Protein AF-A0A7J4ZXD9-F1 (afdb_monomer_lite)

Radius of gyration: 35.87 Å; chains: 1; bounding box: 79×20×106 Å

Sequence (127 aa):
MRKQEFASAKRDFEHAGDRLKREKERVANLAEEFSHRQGELESIQEMRMYADFFARKREDIKQQKERLDQLGTIMNDRRDFLLDAAKDKKVLESLKEQKAKEFKRMMDHKEQAFLDEISIQKKGNKP

InterPro domains:
  IPR012823 Flagellar export FliJ [PF02050] (3-122)
  IPR012823 Flagellar export FliJ [TIGR02473] (3-122)
  IPR053716 Flagellar assembly and chemotaxis effector [G3DSA:1.10.287.1700] (1-126)

pLDDT: mean 91.9, std 9.08, range [47.81, 98.06]

Secondary structure (DSSP, 8-state):
-HHHHHHHHHHHHHHHHHHHHHHHHHHHHHHHHHHHHGGG---HHHHHHHHHHHHHHHHHHHHHHHHHHHHHHHHHHHHHHHHHHHHHHHHHHHHHHHHHHHHHHHHHHHHHHHHHHHHHHHHH---

Structure (mmCIF, N/CA/C/O backbone):
data_AF-A0A7J4ZXD9-F1
#
_entry.id   AF-A0A7J4ZXD9-F1
#
loop_
_atom_site.group_PDB
_atom_site.id
_atom_site.type_symbol
_atom_site.label_atom_id
_atom_site.label_alt_id
_atom_site.label_comp_id
_atom_site.label_asym_id
_atom_site.label_entity_id
_atom_site.label_seq_id
_atom_site.pdbx_PDB_ins_code
_atom_site.Cartn_x
_atom_site.Cartn_y
_atom_site.Cartn_z
_atom_site.occupancy
_atom_site.B_iso_or_equiv
_atom_site.auth_seq_id
_atom_site.auth_comp_id
_atom_site.auth_asym_id
_atom_site.auth_atom_id
_atom_site.pdbx_PDB_model_num
ATOM 1 N N . MET A 1 1 ? 13.792 9.511 -6.183 1.00 78.06 1 MET A N 1
ATOM 2 C CA . MET A 1 1 ? 12.406 10.016 -6.270 1.00 78.06 1 MET A CA 1
ATOM 3 C C . MET A 1 1 ? 11.423 8.846 -6.337 1.00 78.06 1 MET A C 1
ATOM 5 O O . MET A 1 1 ? 11.149 8.298 -5.286 1.00 78.06 1 MET A O 1
ATOM 9 N N . ARG A 1 2 ? 11.044 8.301 -7.503 1.00 86.19 2 ARG A N 1
ATOM 10 C CA . ARG A 1 2 ? 9.994 7.250 -7.620 1.00 86.19 2 ARG A CA 1
ATOM 11 C C . ARG A 1 2 ? 10.166 5.999 -6.732 1.00 86.19 2 ARG A C 1
ATOM 13 O O . ARG A 1 2 ? 9.230 5.566 -6.072 1.00 86.19 2 ARG A O 1
ATOM 20 N N . LYS A 1 3 ? 11.377 5.425 -6.656 1.00 90.62 3 LYS A N 1
ATOM 21 C CA . LYS A 1 3 ? 11.665 4.288 -5.750 1.00 90.62 3 LYS A CA 1
ATOM 22 C C . LYS A 1 3 ? 11.550 4.666 -4.266 1.00 90.62 3 LYS A C 1
ATOM 24 O O . LYS A 1 3 ? 11.134 3.842 -3.461 1.00 90.62 3 LYS A O 1
ATOM 29 N N . GLN A 1 4 ? 11.919 5.899 -3.915 1.00 92.94 4 GLN A N 1
ATOM 30 C CA . GLN A 1 4 ? 11.796 6.420 -2.549 1.00 92.94 4 GLN A CA 1
ATOM 31 C C . GLN A 1 4 ? 10.332 6.708 -2.201 1.00 92.94 4 GLN A C 1
ATOM 33 O O . GLN A 1 4 ? 9.925 6.418 -1.086 1.00 92.94 4 GLN A O 1
ATOM 38 N N . GLU A 1 5 ? 9.534 7.204 -3.151 1.00 91.81 5 GLU A N 1
ATOM 39 C CA . GLU A 1 5 ? 8.088 7.409 -2.979 1.00 91.81 5 GLU A CA 1
ATOM 40 C C . GLU A 1 5 ? 7.370 6.088 -2.689 1.00 91.81 5 GLU A C 1
ATOM 42 O O . GLU A 1 5 ? 6.618 6.006 -1.722 1.00 91.81 5 GLU A O 1
ATOM 47 N N . PHE A 1 6 ? 7.658 5.029 -3.456 1.00 94.69 6 PHE A N 1
ATOM 48 C CA . PHE A 1 6 ? 7.127 3.692 -3.170 1.00 94.69 6 PHE A CA 1
ATOM 49 C C . PHE A 1 6 ? 7.595 3.164 -1.809 1.00 94.69 6 PHE A C 1
ATOM 51 O O . PHE A 1 6 ? 6.786 2.668 -1.030 1.00 94.69 6 PHE A O 1
ATOM 58 N N . ALA A 1 7 ? 8.886 3.299 -1.490 1.00 95.88 7 ALA A N 1
ATOM 59 C CA . ALA A 1 7 ? 9.409 2.873 -0.194 1.00 95.88 7 ALA A CA 1
ATOM 60 C C . ALA A 1 7 ? 8.763 3.636 0.976 1.00 95.88 7 ALA A C 1
ATOM 62 O O . ALA A 1 7 ? 8.534 3.056 2.034 1.00 95.88 7 ALA A O 1
ATOM 63 N N . SER A 1 8 ? 8.451 4.923 0.799 1.00 96.56 8 SER A N 1
ATOM 64 C CA . SER A 1 8 ? 7.711 5.701 1.793 1.00 96.56 8 SER A CA 1
ATOM 65 C C . SER A 1 8 ? 6.281 5.196 1.933 1.00 96.56 8 SER A C 1
ATOM 67 O O . SER A 1 8 ? 5.897 4.821 3.032 1.00 96.56 8 SER A O 1
ATOM 69 N N . ALA A 1 9 ? 5.542 5.082 0.824 1.00 96.44 9 ALA A N 1
ATOM 70 C CA . ALA A 1 9 ? 4.156 4.612 0.831 1.00 96.44 9 ALA A CA 1
ATOM 71 C C . ALA A 1 9 ? 4.017 3.216 1.458 1.00 96.44 9 ALA A C 1
ATOM 73 O O . ALA A 1 9 ? 3.099 2.970 2.235 1.00 96.44 9 ALA A O 1
ATOM 74 N N . LYS A 1 10 ? 4.970 2.318 1.175 1.00 97.62 10 LYS A N 1
ATOM 75 C CA . LYS A 1 10 ? 5.032 0.990 1.788 1.00 97.62 10 LYS A CA 1
ATOM 76 C C . LYS A 1 10 ? 5.223 1.070 3.306 1.00 97.62 10 LYS A C 1
ATOM 78 O O . LYS A 1 10 ? 4.476 0.427 4.034 1.00 97.62 10 LYS A O 1
ATOM 83 N N . ARG A 1 11 ? 6.183 1.872 3.785 1.00 97.88 11 ARG A N 1
ATOM 84 C CA . ARG A 1 11 ? 6.406 2.055 5.232 1.00 97.88 11 ARG A CA 1
ATOM 85 C C . ARG A 1 11 ? 5.183 2.647 5.924 1.00 97.88 11 ARG A C 1
ATOM 87 O O . ARG A 1 11 ? 4.835 2.200 7.011 1.00 97.88 11 ARG A O 1
ATOM 94 N N . ASP A 1 12 ? 4.528 3.621 5.299 1.00 97.56 12 ASP A N 1
ATOM 95 C CA . ASP A 1 12 ? 3.326 4.251 5.850 1.00 97.56 12 ASP A CA 1
ATOM 96 C C . ASP A 1 12 ? 2.170 3.246 5.960 1.00 97.56 12 ASP A C 1
ATOM 98 O O . ASP A 1 12 ? 1.491 3.199 6.988 1.00 97.56 12 ASP A O 1
ATOM 102 N N . PHE A 1 13 ? 1.982 2.404 4.936 1.00 98.06 13 PHE A N 1
ATOM 103 C CA . PHE A 1 13 ? 1.005 1.314 4.940 1.00 98.06 13 PHE A CA 1
ATOM 104 C C . PHE A 1 13 ? 1.300 0.276 6.033 1.00 98.06 13 PHE A C 1
ATOM 106 O O . PHE A 1 13 ? 0.421 -0.039 6.834 1.00 98.06 13 PHE A O 1
ATOM 113 N N . GLU A 1 14 ? 2.541 -0.210 6.119 1.00 97.88 14 GLU A N 1
ATOM 114 C CA . GLU A 1 14 ? 2.964 -1.183 7.137 1.00 97.88 14 GLU A CA 1
ATOM 115 C C . GLU A 1 14 ? 2.774 -0.622 8.552 1.00 97.88 14 GLU A C 1
ATOM 117 O O . GLU A 1 14 ? 2.144 -1.254 9.401 1.00 97.88 14 GLU A O 1
ATOM 122 N N . HIS A 1 15 ? 3.218 0.614 8.790 1.00 97.69 15 HIS A N 1
ATOM 123 C CA . HIS A 1 15 ? 3.076 1.269 10.086 1.00 97.69 15 HIS A CA 1
ATOM 124 C C . HIS A 1 15 ? 1.604 1.481 10.478 1.00 97.69 15 HIS A C 1
ATOM 126 O O . HIS A 1 15 ? 1.230 1.297 11.642 1.00 97.69 15 HIS A O 1
ATOM 132 N N . ALA A 1 16 ? 0.746 1.856 9.523 1.00 97.00 16 ALA A N 1
ATOM 133 C CA . ALA A 1 16 ? -0.690 1.967 9.757 1.00 97.00 16 ALA A CA 1
ATOM 134 C C . ALA A 1 16 ? -1.324 0.601 10.077 1.00 97.00 16 ALA A C 1
ATOM 136 O O . ALA A 1 16 ? -2.159 0.522 10.981 1.00 97.00 16 ALA A O 1
ATOM 137 N N . GLY A 1 17 ? -0.894 -0.466 9.397 1.00 98.00 17 GLY A N 1
ATOM 138 C CA . GLY A 1 17 ? -1.354 -1.834 9.635 1.00 98.00 17 GLY A CA 1
ATOM 139 C C . GLY A 1 17 ? -0.990 -2.329 11.033 1.00 98.00 17 GLY A C 1
ATOM 140 O O . GLY A 1 17 ? -1.855 -2.802 11.774 1.00 98.00 17 GLY A O 1
ATOM 141 N N . ASP A 1 18 ? 0.261 -2.121 11.438 1.00 97.88 18 ASP A N 1
ATOM 142 C CA . ASP A 1 18 ? 0.748 -2.450 12.777 1.00 97.88 18 ASP A CA 1
ATOM 143 C C . ASP A 1 18 ? 0.001 -1.678 13.866 1.00 97.88 18 ASP A C 1
ATOM 145 O O . ASP A 1 18 ? -0.370 -2.234 14.903 1.00 97.88 18 ASP A O 1
ATOM 149 N N . ARG A 1 19 ? -0.252 -0.383 13.641 1.00 96.00 19 ARG A N 1
ATOM 150 C CA . ARG A 1 19 ? -1.017 0.445 14.578 1.00 96.00 19 ARG A CA 1
ATOM 151 C C . ARG A 1 19 ? -2.452 -0.057 14.728 1.00 96.00 19 ARG A C 1
ATOM 153 O O . ARG A 1 19 ? -2.917 -0.183 15.858 1.00 96.00 19 ARG A O 1
ATOM 160 N N . LEU A 1 20 ? -3.123 -0.374 13.622 1.00 97.31 20 LEU A N 1
ATOM 161 C CA . LEU A 1 20 ? -4.482 -0.914 13.637 1.00 97.31 20 LEU A CA 1
ATOM 162 C C . LEU A 1 20 ? -4.544 -2.265 14.362 1.00 97.31 20 LEU A C 1
ATOM 164 O O . LEU A 1 20 ? -5.484 -2.516 15.115 1.00 97.31 20 LEU A O 1
ATOM 168 N N . LYS A 1 21 ? -3.551 -3.136 14.144 1.00 97.88 21 LYS A N 1
ATOM 169 C CA . LYS A 1 21 ? -3.447 -4.422 14.841 1.00 97.88 21 LYS A CA 1
ATOM 170 C C . LYS A 1 21 ? -3.346 -4.218 16.354 1.00 97.88 21 LYS A C 1
ATOM 172 O O . LYS A 1 21 ? -4.173 -4.757 17.085 1.00 97.88 21 LYS A O 1
ATOM 177 N N . ARG A 1 22 ? -2.415 -3.368 16.803 1.00 96.38 22 ARG A N 1
ATOM 178 C CA . ARG A 1 22 ? -2.236 -3.049 18.229 1.00 96.38 22 ARG A CA 1
ATOM 179 C C . ARG A 1 22 ? -3.487 -2.441 18.863 1.00 96.38 22 ARG A C 1
ATOM 181 O O . ARG A 1 22 ? -3.825 -2.788 19.989 1.00 96.38 22 ARG A O 1
ATOM 188 N N . GLU A 1 23 ? -4.188 -1.549 18.162 1.00 94.94 23 GLU A N 1
ATOM 189 C CA . GLU A 1 23 ? -5.411 -0.938 18.702 1.00 94.94 23 GLU A CA 1
ATOM 190 C C . GLU A 1 23 ? -6.543 -1.964 18.844 1.00 94.94 23 GLU A C 1
ATOM 192 O O . GLU A 1 23 ? -7.240 -1.970 19.857 1.00 94.94 23 GLU A O 1
ATOM 197 N N . LYS A 1 24 ? -6.699 -2.879 17.877 1.00 96.62 24 LYS A N 1
ATOM 198 C CA . LYS A 1 24 ? -7.669 -3.981 17.978 1.00 96.62 24 LYS A CA 1
ATOM 199 C C . LYS A 1 24 ? -7.364 -4.909 19.151 1.00 96.62 24 LYS A C 1
ATOM 201 O O . LYS A 1 24 ? -8.282 -5.242 19.892 1.00 96.62 24 LYS A O 1
ATOM 206 N N . GLU A 1 25 ? -6.103 -5.301 19.321 1.00 97.06 25 GLU A N 1
ATOM 207 C CA . GLU A 1 25 ? -5.657 -6.129 20.451 1.00 97.06 25 GLU A CA 1
ATOM 208 C C . GLU A 1 25 ? -5.936 -5.423 21.782 1.00 97.06 25 GLU A C 1
ATOM 210 O O . GLU A 1 25 ? -6.531 -6.002 22.685 1.00 97.06 25 GLU A O 1
ATOM 215 N N . ARG A 1 26 ? -5.612 -4.129 21.879 1.00 94.75 26 ARG A N 1
ATOM 216 C CA . ARG A 1 26 ? -5.890 -3.332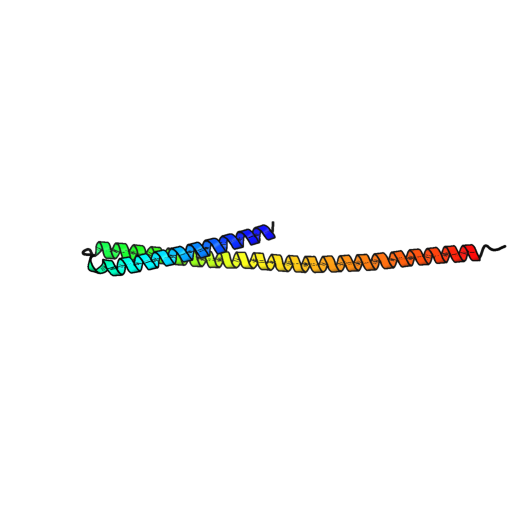 23.077 1.00 94.75 26 ARG A CA 1
ATOM 217 C C . ARG A 1 26 ? -7.382 -3.264 23.400 1.00 94.75 26 ARG A C 1
ATOM 219 O O . ARG A 1 26 ? -7.753 -3.387 24.561 1.00 94.75 26 ARG A O 1
ATOM 226 N N . VAL A 1 27 ? -8.236 -3.052 22.400 1.00 95.06 27 VAL A N 1
ATOM 227 C CA . VAL A 1 27 ? -9.693 -3.001 22.597 1.00 95.06 27 VAL A CA 1
ATOM 228 C C . VAL A 1 27 ? -10.252 -4.369 22.985 1.00 95.06 27 VAL A C 1
ATOM 230 O O . VAL A 1 27 ? -11.145 -4.419 23.825 1.00 95.06 27 VAL A O 1
ATOM 233 N N . ALA A 1 28 ? -9.721 -5.459 22.425 1.00 94.75 28 ALA A N 1
ATOM 234 C CA . ALA A 1 28 ? -10.106 -6.815 22.811 1.00 94.75 28 ALA A CA 1
ATOM 235 C C . ALA A 1 28 ? -9.767 -7.095 24.283 1.00 94.75 28 ALA A C 1
ATOM 237 O O . ALA A 1 28 ? -10.651 -7.495 25.034 1.00 94.75 28 ALA A O 1
ATOM 238 N N . ASN A 1 29 ? -8.544 -6.771 24.713 1.00 94.56 29 ASN A N 1
ATOM 239 C CA . ASN A 1 29 ? -8.128 -6.937 26.108 1.00 94.56 29 ASN A CA 1
ATOM 240 C C . ASN A 1 29 ? -8.988 -6.089 27.060 1.00 94.56 29 ASN A C 1
ATOM 242 O O . ASN A 1 29 ? -9.437 -6.574 28.091 1.00 94.56 29 ASN A O 1
ATOM 246 N N . LEU A 1 30 ? -9.288 -4.836 26.694 1.00 92.12 30 LEU A N 1
ATOM 247 C CA . LEU A 1 30 ? -10.166 -3.977 27.500 1.00 92.12 30 LEU A CA 1
ATOM 248 C C . LEU A 1 30 ? -11.598 -4.520 27.584 1.00 92.12 30 LEU A C 1
ATOM 250 O O . LEU A 1 30 ? -12.253 -4.360 28.610 1.00 92.12 30 LEU A O 1
ATOM 254 N N . ALA A 1 31 ? -12.106 -5.132 26.512 1.00 91.12 31 ALA A N 1
ATOM 255 C CA . ALA A 1 31 ? -13.430 -5.748 26.511 1.00 91.12 31 ALA A CA 1
ATOM 256 C C . ALA A 1 31 ? -13.479 -6.989 27.416 1.00 91.12 31 ALA A C 1
ATOM 258 O O . ALA A 1 31 ? -14.465 -7.183 28.124 1.00 91.12 31 ALA A O 1
ATOM 259 N N . GLU A 1 32 ? -12.413 -7.790 27.430 1.00 92.19 32 GLU A N 1
ATOM 260 C CA . GLU A 1 32 ? -12.259 -8.932 28.335 1.00 92.19 32 GLU A CA 1
ATOM 261 C C . GLU A 1 32 ? -12.181 -8.476 29.800 1.00 92.19 32 GLU A C 1
ATOM 263 O O . GLU A 1 32 ? -12.967 -8.933 30.631 1.00 92.19 32 GLU A O 1
ATOM 268 N N . GLU A 1 33 ? -11.331 -7.491 30.110 1.00 89.00 33 GLU A N 1
ATOM 269 C CA . GLU A 1 33 ? -11.248 -6.885 31.446 1.00 89.00 33 GLU A CA 1
ATOM 270 C C . GLU A 1 33 ? -12.604 -6.336 31.916 1.00 89.00 33 GLU A C 1
ATOM 272 O O . GLU A 1 33 ? -13.007 -6.561 33.060 1.00 89.00 33 GLU A O 1
ATOM 277 N N . PHE A 1 34 ? -13.334 -5.645 31.033 1.00 88.06 34 PHE A N 1
ATOM 278 C CA . PHE A 1 34 ? -14.675 -5.149 31.333 1.00 88.06 34 PHE A CA 1
ATOM 279 C C . PHE A 1 34 ? -15.653 -6.293 31.604 1.00 88.06 34 PHE A C 1
ATOM 281 O O . PHE A 1 34 ? -16.399 -6.224 32.576 1.00 88.06 34 PHE A O 1
ATOM 288 N N . SER A 1 35 ? -15.632 -7.360 30.801 1.00 87.06 35 SER A N 1
ATOM 289 C CA . SER A 1 35 ? -16.506 -8.521 31.001 1.00 87.06 35 SER A CA 1
ATOM 290 C C . SER A 1 35 ? -16.298 -9.174 32.369 1.00 87.06 35 SER A C 1
ATOM 292 O O . SER A 1 35 ? -17.264 -9.650 32.962 1.00 87.06 35 SER A O 1
ATOM 294 N N . HIS A 1 36 ? -15.065 -9.189 32.883 1.00 86.81 36 HIS A N 1
ATOM 295 C CA . HIS A 1 36 ? -14.771 -9.711 34.219 1.00 86.81 36 HIS A CA 1
ATOM 296 C C . HIS A 1 36 ? -15.263 -8.790 35.339 1.00 86.81 36 HIS A C 1
ATOM 298 O O . HIS A 1 36 ? -15.758 -9.276 36.351 1.00 86.81 36 HIS A O 1
ATOM 304 N N . ARG A 1 37 ? -15.163 -7.470 35.151 1.00 84.69 37 ARG A N 1
ATOM 305 C CA . ARG A 1 37 ? -15.554 -6.471 36.160 1.00 84.69 37 ARG A CA 1
ATOM 306 C C . ARG A 1 37 ? -17.014 -6.044 36.080 1.00 84.69 37 ARG A C 1
ATOM 308 O O . ARG A 1 37 ? -17.486 -5.350 36.969 1.00 84.69 37 ARG A O 1
ATOM 315 N N . GLN A 1 38 ? -17.751 -6.440 35.042 1.00 79.62 38 GLN A N 1
ATOM 316 C CA . GLN A 1 38 ? -19.124 -5.979 34.819 1.00 79.62 38 GLN A CA 1
ATOM 317 C C . GLN A 1 38 ? -20.056 -6.302 35.999 1.00 79.62 38 GLN A C 1
ATOM 319 O O . GLN A 1 38 ? -20.964 -5.524 36.275 1.00 79.62 38 GLN A O 1
ATOM 324 N N . GLY A 1 39 ? -19.818 -7.414 36.703 1.00 78.56 39 GLY A N 1
ATOM 325 C CA . GLY A 1 39 ? -20.565 -7.788 37.910 1.00 78.56 39 GLY A CA 1
ATOM 326 C C . GLY A 1 39 ? -20.235 -6.954 39.155 1.00 78.56 39 GLY A C 1
ATOM 327 O O . GLY A 1 39 ? -21.007 -6.977 40.105 1.00 78.56 39 GLY A O 1
ATOM 328 N N . GLU A 1 40 ? -19.124 -6.215 39.144 1.00 83.56 40 GLU A N 1
ATOM 329 C CA . GLU A 1 40 ? -18.680 -5.311 40.218 1.00 83.56 40 GLU A CA 1
ATOM 330 C C . GLU A 1 40 ? -19.129 -3.859 39.972 1.00 83.56 40 GLU A C 1
ATOM 332 O O . GLU A 1 40 ? -18.952 -2.998 40.829 1.00 83.56 40 GLU A O 1
ATOM 337 N N . LEU A 1 41 ? -19.698 -3.564 38.795 1.00 79.81 41 LEU A N 1
ATOM 338 C CA . LEU A 1 41 ? -20.195 -2.233 38.456 1.00 79.81 41 LEU A CA 1
ATOM 339 C C . LEU A 1 41 ? -21.564 -2.005 39.098 1.00 79.81 41 LEU A C 1
ATOM 341 O O . LEU A 1 41 ? -22.585 -2.501 38.621 1.00 79.81 41 LEU A O 1
ATOM 345 N N . GLU A 1 42 ? -21.589 -1.202 40.155 1.00 78.12 42 GLU A N 1
ATOM 346 C CA . GLU A 1 42 ? -22.813 -0.874 40.893 1.00 78.12 42 GLU A CA 1
ATOM 347 C C . GLU A 1 42 ? -23.588 0.299 40.262 1.00 78.12 42 GLU A C 1
ATOM 349 O O . GLU A 1 42 ? -24.756 0.530 40.583 1.00 78.12 42 GLU A O 1
ATOM 354 N N . SER A 1 43 ? -22.967 1.039 39.332 1.00 87.12 43 SER A N 1
ATOM 355 C CA . SER A 1 43 ? -23.532 2.261 38.756 1.00 87.12 43 SER A CA 1
ATOM 356 C C . SER A 1 43 ? -23.869 2.144 37.268 1.00 87.12 43 SER A C 1
ATOM 358 O O . SER A 1 43 ? -23.019 1.904 36.407 1.00 87.12 43 SER A O 1
ATOM 360 N N . ILE A 1 44 ? -25.123 2.462 36.929 1.00 86.12 44 ILE A N 1
ATOM 361 C CA . ILE A 1 44 ? -25.595 2.620 35.539 1.00 86.12 44 ILE A CA 1
ATOM 362 C C . ILE A 1 44 ? -24.754 3.667 34.787 1.00 86.12 44 ILE A C 1
ATOM 364 O O . ILE A 1 44 ? -24.529 3.548 33.579 1.00 86.12 44 ILE A O 1
ATOM 368 N N . GLN A 1 45 ? -24.271 4.695 35.489 1.00 88.62 45 GLN A N 1
ATOM 369 C CA . GLN A 1 45 ? -23.452 5.741 34.886 1.00 88.62 45 GLN A CA 1
ATOM 370 C C . GLN A 1 45 ? -22.083 5.208 34.453 1.00 88.62 45 GLN A C 1
ATOM 372 O O . GLN A 1 45 ? -21.615 5.559 33.370 1.00 88.62 45 GLN A O 1
ATOM 377 N N . GLU A 1 46 ? -21.483 4.308 35.233 1.00 85.81 46 GLU A N 1
ATOM 378 C CA . GLU A 1 46 ? -20.228 3.644 34.868 1.00 85.81 46 GLU A CA 1
ATOM 379 C C . GLU A 1 46 ? -20.418 2.750 33.640 1.00 85.81 46 GLU A C 1
ATOM 381 O O . GLU A 1 46 ? -19.653 2.856 32.680 1.00 85.81 46 GLU A O 1
ATOM 386 N N . MET A 1 47 ? -21.490 1.948 33.597 1.00 87.00 47 MET A N 1
ATOM 387 C CA . MET A 1 47 ? -21.815 1.134 32.417 1.00 87.00 47 MET A CA 1
ATOM 388 C C . MET A 1 47 ? -21.981 1.988 31.153 1.00 87.00 47 MET A C 1
ATOM 390 O O . MET A 1 47 ? -21.472 1.633 30.086 1.00 87.00 47 MET A O 1
ATOM 394 N N . ARG A 1 48 ? -22.647 3.145 31.264 1.00 89.94 48 ARG A N 1
ATOM 395 C CA . ARG A 1 48 ? -22.815 4.079 30.144 1.00 89.94 48 ARG A CA 1
ATOM 396 C C . ARG A 1 48 ? -21.482 4.671 29.684 1.00 89.94 48 ARG A C 1
ATOM 398 O O . ARG A 1 48 ? -21.232 4.729 28.483 1.00 89.94 48 ARG A O 1
ATOM 405 N N . MET A 1 49 ? -20.603 5.046 30.615 1.00 89.81 49 MET A N 1
ATOM 406 C CA . MET A 1 49 ? -19.265 5.548 30.283 1.00 89.81 49 MET A CA 1
ATOM 407 C C . MET A 1 49 ? -18.440 4.520 29.500 1.00 89.81 49 MET A C 1
ATOM 409 O O . MET A 1 49 ? -17.792 4.882 28.513 1.00 89.81 49 MET A O 1
ATOM 413 N N . TYR A 1 50 ? -18.491 3.244 29.893 1.00 89.44 50 TYR A N 1
ATOM 414 C CA . TYR A 1 50 ? -17.831 2.167 29.152 1.00 89.44 50 TYR A CA 1
ATOM 415 C C . TYR A 1 50 ? -18.447 1.958 27.766 1.00 89.44 50 TYR A C 1
ATOM 417 O O . TYR A 1 50 ? -17.710 1.853 26.784 1.00 89.44 50 TYR A O 1
ATOM 425 N N . ALA A 1 51 ? -19.777 1.960 27.648 1.00 89.81 51 ALA A N 1
ATOM 426 C CA . ALA A 1 51 ? -20.450 1.847 26.355 1.00 89.81 51 ALA A CA 1
ATOM 427 C C . ALA A 1 51 ? -20.026 2.968 25.386 1.00 89.81 51 ALA A C 1
ATOM 429 O O . ALA A 1 51 ? -19.654 2.688 24.242 1.00 89.81 51 ALA A O 1
ATOM 430 N N . ASP A 1 52 ? -19.989 4.216 25.863 1.00 94.38 52 ASP A N 1
ATOM 431 C CA . ASP A 1 52 ? -19.552 5.379 25.082 1.00 94.38 52 ASP A CA 1
ATOM 432 C C . ASP A 1 52 ? -18.058 5.300 24.723 1.00 94.38 52 ASP A C 1
ATOM 434 O O . ASP A 1 52 ? -17.632 5.689 23.631 1.00 94.38 52 ASP A O 1
ATOM 438 N N . PHE A 1 53 ? -17.224 4.776 25.625 1.00 93.38 53 PHE A N 1
ATOM 439 C CA . PHE A 1 53 ? -15.815 4.500 25.348 1.00 93.38 53 PHE A CA 1
ATOM 440 C C . PHE A 1 53 ? -15.640 3.465 24.225 1.00 93.38 53 PHE A C 1
ATOM 442 O O . PHE A 1 53 ? -14.946 3.745 23.246 1.00 93.38 53 PHE A O 1
ATOM 449 N N . PHE A 1 54 ? -16.306 2.310 24.303 1.00 94.06 54 PHE A N 1
ATOM 450 C CA . PHE A 1 54 ? -16.218 1.273 23.269 1.00 94.06 54 PHE A CA 1
ATOM 451 C C . PHE A 1 54 ? -16.850 1.701 21.941 1.00 94.06 54 PHE A C 1
ATOM 453 O O . PHE A 1 54 ? -16.392 1.282 20.876 1.00 94.06 54 PHE A O 1
ATOM 460 N N . ALA A 1 55 ? -17.886 2.545 21.963 1.00 95.44 55 ALA A N 1
ATOM 461 C CA . ALA A 1 55 ? -18.429 3.161 20.755 1.00 95.44 55 ALA A CA 1
ATOM 462 C C . ALA A 1 55 ? -17.373 4.026 20.048 1.00 95.44 55 ALA A C 1
ATOM 464 O O . ALA A 1 55 ? -17.103 3.805 18.868 1.00 95.44 55 ALA A O 1
ATOM 465 N N . ARG A 1 56 ? -16.700 4.923 20.783 1.00 96.25 56 ARG A N 1
ATOM 466 C CA . ARG A 1 56 ? -15.600 5.739 20.238 1.00 96.25 56 ARG A CA 1
ATOM 467 C C . ARG A 1 56 ? -14.455 4.883 19.708 1.00 96.25 56 ARG A C 1
ATOM 469 O O . ARG A 1 56 ? -14.007 5.094 18.590 1.00 96.25 56 ARG A O 1
ATOM 476 N N .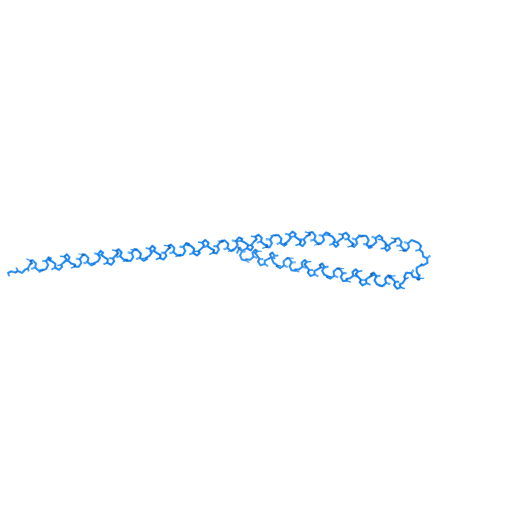 LYS A 1 57 ? -14.041 3.854 20.452 1.00 95.69 57 LYS A N 1
ATOM 477 C CA . LYS A 1 57 ? -12.974 2.943 20.010 1.00 95.69 57 LYS A CA 1
ATOM 478 C C . LYS A 1 57 ? -13.310 2.177 18.735 1.00 95.69 57 LYS A C 1
ATOM 480 O O . LYS A 1 57 ? -12.435 1.975 17.895 1.00 95.69 57 LYS A O 1
ATOM 485 N N . ARG A 1 58 ? -14.566 1.765 18.561 1.00 96.00 58 ARG A N 1
ATOM 486 C CA . ARG A 1 58 ? -15.016 1.131 17.313 1.00 96.00 58 ARG A CA 1
ATOM 487 C C . ARG A 1 58 ? -14.941 2.087 16.130 1.00 96.00 58 ARG A C 1
ATOM 489 O O . ARG A 1 58 ? -14.488 1.670 15.065 1.00 96.00 58 ARG A O 1
ATOM 496 N N . GLU A 1 59 ? -15.338 3.338 16.327 1.00 97.00 59 GLU A N 1
ATOM 497 C CA . GLU A 1 59 ? -15.242 4.365 15.291 1.00 97.00 59 GLU A CA 1
ATOM 498 C C . GLU A 1 59 ? -13.778 4.689 14.950 1.00 97.00 59 GLU A C 1
ATOM 500 O O . GLU A 1 59 ? -13.411 4.682 13.778 1.00 97.00 59 GLU A O 1
ATOM 505 N N . ASP A 1 60 ? -12.902 4.825 15.949 1.00 95.56 60 ASP A N 1
ATOM 506 C CA . ASP A 1 60 ? -11.459 5.010 15.735 1.00 95.56 60 ASP A CA 1
ATOM 507 C C . ASP A 1 60 ? -10.857 3.860 14.905 1.00 95.56 60 ASP A C 1
ATOM 509 O O . ASP A 1 60 ? -10.103 4.086 13.956 1.00 95.56 60 ASP A O 1
ATOM 513 N N . ILE A 1 61 ? -11.199 2.607 15.235 1.00 97.12 61 ILE A N 1
ATOM 514 C CA . ILE A 1 61 ? -10.752 1.418 14.492 1.00 97.12 61 ILE A CA 1
ATOM 515 C C . ILE A 1 61 ? -11.279 1.438 13.054 1.00 97.12 61 ILE A C 1
ATOM 517 O O . ILE A 1 61 ? -10.562 1.036 12.135 1.00 97.12 61 ILE A O 1
ATOM 521 N N . LYS A 1 62 ? -12.523 1.877 12.844 1.00 97.62 62 LYS A N 1
ATOM 522 C CA . LYS A 1 62 ? -13.117 2.001 11.510 1.00 97.62 62 LYS A CA 1
ATOM 523 C C . LYS A 1 62 ? -12.355 3.028 10.670 1.00 97.62 62 LYS A C 1
ATOM 525 O O . LYS A 1 62 ? -11.901 2.686 9.583 1.00 97.62 62 LYS A O 1
ATOM 530 N N . GLN A 1 63 ? -12.105 4.218 11.206 1.00 97.19 63 GLN A N 1
ATOM 531 C CA . GLN A 1 63 ? -11.334 5.260 10.520 1.00 97.19 63 GLN A CA 1
ATOM 532 C C . GLN A 1 63 ? -9.894 4.816 10.225 1.00 97.19 63 GLN A C 1
ATOM 534 O O . GLN A 1 63 ? -9.343 5.101 9.162 1.00 97.19 63 GLN A O 1
ATOM 539 N N . GLN A 1 64 ? -9.268 4.072 11.143 1.00 96.31 64 GLN A N 1
ATOM 540 C CA . GLN A 1 64 ? -7.941 3.500 10.912 1.00 96.31 64 GLN A CA 1
ATOM 541 C C . GLN A 1 64 ? -7.934 2.446 9.795 1.00 96.31 64 GLN A C 1
ATOM 543 O O . GLN A 1 64 ? -6.961 2.392 9.045 1.00 96.31 64 GLN A 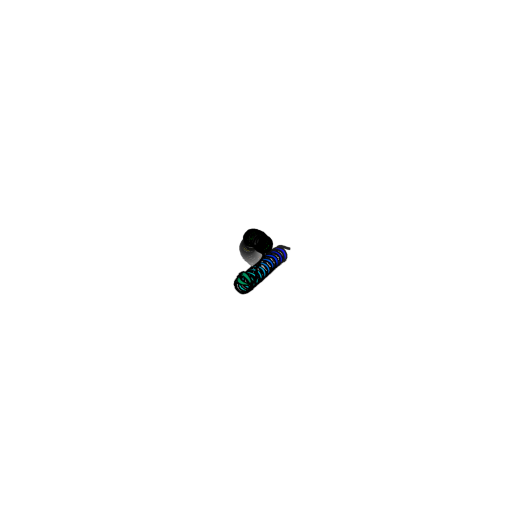O 1
ATOM 548 N N . LYS A 1 65 ? -8.995 1.636 9.658 1.00 97.81 65 LYS A N 1
ATOM 549 C CA . LYS A 1 65 ? -9.154 0.707 8.524 1.00 97.81 65 LYS A CA 1
ATOM 550 C C . LYS A 1 65 ? -9.279 1.463 7.206 1.00 97.8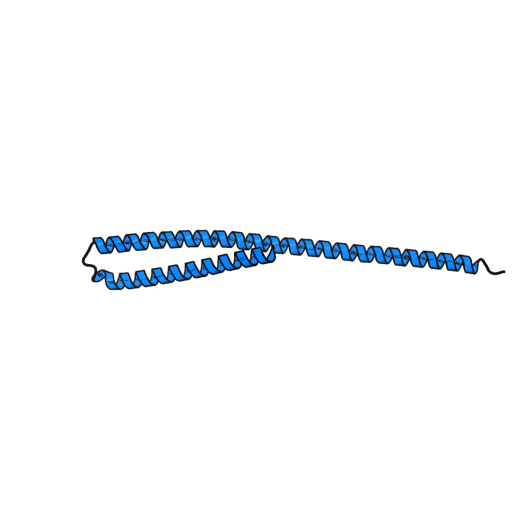1 65 LYS A C 1
ATOM 552 O O . LYS A 1 65 ? -8.514 1.189 6.295 1.00 97.81 65 LYS A O 1
ATOM 557 N N . GLU A 1 66 ? -10.163 2.455 7.141 1.00 97.88 66 GLU A N 1
ATOM 558 C CA . GLU A 1 66 ? -10.356 3.268 5.931 1.00 97.88 66 GLU A CA 1
ATOM 559 C C . GLU A 1 66 ? -9.050 3.950 5.500 1.00 97.88 66 GLU A C 1
ATOM 561 O O . GLU A 1 66 ? -8.685 3.944 4.325 1.00 97.88 66 GLU A O 1
ATOM 566 N N . ARG A 1 67 ? -8.281 4.475 6.462 1.00 96.31 67 ARG A N 1
ATOM 567 C CA . ARG A 1 67 ? -6.952 5.035 6.198 1.00 96.31 67 ARG A CA 1
ATOM 568 C C . ARG A 1 67 ? -5.961 3.985 5.692 1.00 96.31 67 ARG A C 1
ATOM 570 O O . ARG A 1 67 ? -5.151 4.293 4.820 1.00 96.31 67 ARG A O 1
ATOM 577 N N . LEU A 1 68 ? -5.974 2.779 6.257 1.00 97.75 68 LEU A N 1
ATOM 578 C CA . LEU A 1 68 ? -5.106 1.691 5.812 1.00 97.75 68 LEU A CA 1
ATOM 579 C C . LEU A 1 68 ? -5.419 1.298 4.365 1.00 97.75 68 LEU A C 1
ATOM 581 O O . LEU A 1 68 ? -4.492 1.139 3.574 1.00 97.75 68 LEU A O 1
ATOM 585 N N . ASP A 1 69 ? -6.701 1.218 4.013 1.00 97.94 69 ASP A N 1
ATOM 586 C CA . ASP A 1 69 ? -7.148 0.910 2.654 1.00 97.94 69 ASP A CA 1
ATOM 587 C C . ASP A 1 69 ? -6.678 1.988 1.666 1.00 97.94 69 ASP A C 1
ATOM 589 O O . ASP A 1 69 ? -6.072 1.666 0.644 1.00 97.94 69 ASP A O 1
ATOM 593 N N . GLN A 1 70 ? -6.835 3.272 2.013 1.00 97.94 70 GLN A N 1
ATOM 594 C CA . GLN A 1 70 ? -6.327 4.394 1.210 1.00 97.94 70 GLN A CA 1
ATOM 595 C C . GLN A 1 70 ? -4.806 4.326 1.002 1.00 97.94 70 GLN A C 1
ATOM 597 O O . GLN A 1 70 ? -4.316 4.504 -0.115 1.00 97.94 70 GLN A O 1
ATOM 602 N N . LEU A 1 71 ? -4.043 4.052 2.066 1.00 97.69 71 LEU A N 1
ATOM 603 C CA . LEU A 1 71 ? -2.590 3.881 1.974 1.00 97.69 71 LEU A CA 1
ATOM 604 C C . LEU A 1 71 ? -2.217 2.670 1.109 1.00 97.69 71 LEU A C 1
ATOM 606 O O . LEU A 1 71 ? -1.238 2.733 0.365 1.00 97.69 71 LEU A O 1
ATOM 610 N N . GLY A 1 72 ? -3.009 1.597 1.167 1.00 97.69 72 GLY A N 1
ATOM 611 C CA . GLY A 1 72 ? -2.850 0.413 0.328 1.00 97.69 72 GLY A CA 1
ATOM 612 C C . GLY A 1 72 ? -3.035 0.728 -1.154 1.00 97.69 72 GLY A C 1
ATOM 613 O O . GLY A 1 72 ? -2.197 0.338 -1.969 1.00 97.69 72 GLY A O 1
ATOM 614 N N . THR A 1 73 ? -4.068 1.499 -1.503 1.00 98.06 73 THR A N 1
ATOM 615 C CA . THR A 1 73 ? -4.276 1.995 -2.872 1.00 98.06 73 THR A CA 1
ATOM 616 C C . THR A 1 73 ? -3.083 2.825 -3.341 1.00 98.06 73 THR A C 1
ATOM 618 O O . THR A 1 73 ? -2.489 2.506 -4.366 1.00 98.06 73 THR A O 1
ATOM 621 N N . ILE A 1 74 ? -2.645 3.809 -2.547 1.00 97.06 74 ILE A N 1
ATOM 622 C CA . ILE A 1 74 ? -1.495 4.660 -2.895 1.00 97.06 74 ILE A CA 1
ATOM 623 C C . ILE A 1 74 ? -0.228 3.820 -3.104 1.00 97.06 74 ILE A C 1
ATOM 625 O O . ILE A 1 74 ? 0.514 4.038 -4.062 1.00 97.06 74 ILE A O 1
ATOM 629 N N . MET A 1 75 ? 0.045 2.858 -2.220 1.00 97.44 75 MET A N 1
ATOM 630 C CA . MET A 1 75 ? 1.203 1.972 -2.346 1.00 97.44 75 MET A CA 1
ATOM 631 C C . MET A 1 75 ? 1.156 1.170 -3.654 1.00 97.44 75 MET A C 1
ATOM 633 O O . MET A 1 75 ? 2.177 1.078 -4.343 1.00 97.44 75 MET A O 1
ATOM 637 N N . ASN A 1 76 ? -0.006 0.612 -4.001 1.00 97.00 76 ASN A N 1
ATOM 638 C CA . ASN A 1 76 ? -0.191 -0.162 -5.227 1.00 97.00 76 ASN A CA 1
ATOM 639 C C . ASN A 1 76 ? -0.023 0.707 -6.477 1.00 97.00 76 ASN A C 1
ATOM 641 O O . ASN A 1 76 ? 0.750 0.337 -7.357 1.00 97.00 76 ASN A O 1
ATOM 645 N N . ASP A 1 77 ? -0.607 1.904 -6.505 1.00 96.62 77 ASP A N 1
ATOM 646 C CA . ASP A 1 77 ? -0.455 2.837 -7.626 1.00 96.62 77 ASP A CA 1
ATOM 647 C C . ASP A 1 77 ? 1.021 3.199 -7.861 1.00 96.62 77 ASP A C 1
ATOM 649 O O . ASP A 1 77 ? 1.523 3.205 -8.989 1.00 96.62 77 ASP A O 1
ATOM 653 N N . ARG A 1 78 ? 1.772 3.460 -6.779 1.00 94.81 78 ARG A N 1
ATOM 654 C CA . ARG A 1 78 ? 3.216 3.748 -6.864 1.00 94.81 78 ARG A CA 1
ATOM 655 C C . ARG A 1 78 ? 4.019 2.539 -7.335 1.00 94.81 78 ARG A C 1
ATOM 657 O O . ARG A 1 78 ? 5.010 2.713 -8.049 1.00 94.81 78 ARG A O 1
ATOM 664 N N . ARG A 1 79 ? 3.616 1.329 -6.941 1.00 95.38 79 ARG A N 1
ATOM 665 C CA . ARG A 1 79 ? 4.238 0.080 -7.393 1.00 95.38 79 ARG A CA 1
ATOM 666 C C . ARG A 1 79 ? 4.034 -0.114 -8.890 1.00 95.38 79 ARG A C 1
ATOM 668 O O . ARG A 1 79 ? 5.003 -0.376 -9.600 1.00 95.38 79 ARG A O 1
ATOM 675 N N . ASP A 1 80 ? 2.805 0.037 -9.359 1.00 95.69 80 ASP A N 1
ATOM 676 C CA . ASP A 1 80 ? 2.440 -0.222 -10.748 1.00 95.69 80 ASP A CA 1
ATOM 677 C C . ASP A 1 80 ? 3.123 0.790 -11.678 1.00 95.69 80 ASP A C 1
ATOM 679 O O . ASP A 1 80 ? 3.756 0.406 -12.661 1.00 95.69 80 ASP A O 1
ATOM 683 N N . PHE A 1 81 ? 3.189 2.059 -11.269 1.00 94.12 81 PHE A N 1
ATOM 684 C CA . PHE A 1 81 ? 3.962 3.073 -11.983 1.00 94.12 81 PHE A CA 1
ATOM 685 C C . PHE A 1 81 ? 5.463 2.747 -12.090 1.00 94.12 81 PHE A C 1
ATOM 687 O O . PHE A 1 81 ? 6.097 3.001 -13.117 1.00 94.12 81 PHE A O 1
ATOM 694 N N . LEU A 1 82 ? 6.068 2.187 -11.036 1.00 93.75 82 LEU A N 1
ATOM 695 C CA . LEU A 1 82 ? 7.468 1.752 -11.083 1.00 93.75 82 LEU A CA 1
ATOM 696 C C . LEU A 1 82 ? 7.676 0.576 -12.037 1.00 93.75 82 LEU A C 1
ATOM 698 O O . LEU A 1 82 ? 8.708 0.526 -12.711 1.00 93.75 82 LEU A O 1
ATOM 702 N N . LEU A 1 83 ? 6.726 -0.358 -12.080 1.00 94.25 83 LEU A N 1
ATOM 703 C CA . LEU A 1 83 ? 6.771 -1.495 -12.991 1.00 94.25 83 LEU A CA 1
ATOM 704 C C . LEU A 1 83 ? 6.669 -1.033 -14.441 1.00 94.25 83 LEU A C 1
ATOM 706 O O . LEU A 1 83 ? 7.470 -1.468 -15.267 1.00 94.25 83 LEU A O 1
ATOM 710 N N . ASP A 1 84 ? 5.754 -0.119 -14.740 1.00 94.88 84 ASP A N 1
ATOM 711 C CA . ASP A 1 84 ? 5.588 0.395 -16.097 1.00 94.88 84 ASP A CA 1
ATOM 712 C C . ASP A 1 84 ? 6.801 1.217 -16.537 1.00 94.88 84 ASP A C 1
ATOM 714 O O . ASP A 1 84 ? 7.375 0.945 -17.590 1.00 94.88 84 ASP A O 1
ATOM 718 N N . ALA A 1 85 ? 7.331 2.085 -15.669 1.00 93.38 85 ALA A N 1
ATOM 719 C CA . ALA A 1 85 ? 8.574 2.801 -15.958 1.00 93.38 85 ALA A CA 1
ATOM 720 C C . ALA A 1 85 ? 9.771 1.855 -16.198 1.00 93.38 85 ALA A C 1
ATOM 722 O O . ALA A 1 85 ? 10.671 2.169 -16.980 1.00 93.38 85 ALA A O 1
ATOM 723 N N . ALA A 1 86 ? 9.813 0.700 -15.524 1.00 92.94 86 ALA A N 1
ATOM 724 C CA . ALA A 1 86 ? 10.852 -0.303 -15.743 1.00 92.94 86 ALA A CA 1
ATOM 725 C C . ALA A 1 86 ? 10.687 -1.027 -17.089 1.00 92.94 86 ALA A C 1
ATOM 727 O O . ALA A 1 86 ? 11.690 -1.287 -17.761 1.00 92.94 86 ALA A O 1
ATOM 728 N N . LYS A 1 87 ? 9.447 -1.320 -17.503 1.00 95.50 87 LYS A N 1
ATOM 729 C CA . LYS A 1 87 ? 9.148 -1.880 -18.830 1.00 95.50 87 LYS A CA 1
ATOM 730 C C . LYS A 1 87 ? 9.555 -0.903 -19.930 1.00 95.50 87 LYS A C 1
ATOM 732 O O . LYS A 1 87 ? 10.318 -1.290 -20.814 1.00 95.50 87 LYS A O 1
ATOM 737 N N . ASP A 1 88 ? 9.141 0.358 -19.826 1.00 94.50 88 ASP A N 1
ATOM 738 C CA . ASP A 1 88 ? 9.468 1.403 -20.803 1.00 94.50 88 ASP A CA 1
ATOM 739 C C . ASP A 1 88 ? 10.978 1.576 -20.950 1.00 94.50 88 ASP A C 1
ATOM 741 O O . ASP A 1 88 ? 11.517 1.598 -22.059 1.00 94.50 88 ASP A O 1
ATOM 745 N N . LYS A 1 89 ? 11.694 1.613 -19.819 1.00 94.75 89 LYS A N 1
ATOM 746 C CA . LYS A 1 89 ? 13.156 1.681 -19.815 1.00 94.75 89 LYS A CA 1
ATOM 747 C C . LYS A 1 89 ? 13.779 0.504 -20.572 1.00 94.75 89 LYS A C 1
ATOM 749 O O . LYS A 1 89 ? 14.672 0.721 -21.386 1.00 94.75 89 LYS A O 1
ATOM 754 N N . LYS A 1 90 ? 13.299 -0.721 -20.343 1.00 96.25 90 LYS A N 1
ATOM 755 C CA . LYS A 1 90 ? 13.809 -1.922 -21.020 1.00 96.25 90 LYS A CA 1
ATOM 756 C C . LYS A 1 90 ? 13.573 -1.873 -22.532 1.00 96.25 90 LYS A C 1
ATOM 758 O O . LYS A 1 90 ? 14.447 -2.274 -23.303 1.00 96.25 90 LYS A O 1
ATOM 763 N N . VAL A 1 91 ? 12.413 -1.373 -22.962 1.00 96.50 91 VAL A N 1
ATOM 764 C CA . VAL A 1 91 ? 12.100 -1.181 -24.386 1.00 96.50 91 VAL A CA 1
ATOM 765 C C . VAL A 1 91 ? 13.073 -0.180 -25.009 1.00 96.50 91 VAL A C 1
ATOM 767 O O . VAL A 1 91 ? 13.687 -0.477 -26.033 1.00 96.50 91 VAL A O 1
ATOM 770 N N . LEU A 1 92 ? 13.286 0.968 -24.362 1.00 96.06 92 LEU A N 1
ATOM 771 C CA . LEU A 1 92 ? 14.219 1.992 -24.837 1.00 96.06 92 LEU A CA 1
ATOM 772 C C . LEU A 1 92 ? 15.666 1.487 -24.912 1.00 96.06 92 LEU A C 1
ATOM 774 O O . LEU A 1 92 ? 16.359 1.757 -25.892 1.00 96.06 92 LEU A O 1
ATOM 778 N N . GLU A 1 93 ? 16.122 0.734 -23.910 1.00 96.88 93 GLU A N 1
ATOM 779 C CA . GLU A 1 93 ? 17.456 0.121 -23.911 1.00 96.88 93 GLU A CA 1
ATOM 780 C C . GLU A 1 93 ? 17.617 -0.864 -25.076 1.00 96.88 93 GLU A C 1
ATOM 782 O O . GLU A 1 93 ? 18.615 -0.805 -25.795 1.00 96.88 93 GLU A O 1
ATOM 787 N N . SER A 1 94 ? 16.597 -1.684 -25.338 1.00 96.50 94 SER A N 1
ATOM 788 C CA . SER A 1 94 ? 16.601 -2.645 -26.450 1.00 96.50 94 SER A CA 1
ATOM 789 C C . SER A 1 94 ? 16.663 -1.944 -27.814 1.00 96.50 94 SER A C 1
ATOM 791 O O . SER A 1 94 ? 17.454 -2.324 -28.679 1.00 96.50 94 SER A O 1
ATOM 793 N N . LEU A 1 95 ? 15.880 -0.875 -28.001 1.00 96.38 95 LEU A N 1
ATOM 794 C CA . LEU A 1 95 ? 15.909 -0.064 -29.224 1.00 96.38 95 LEU A CA 1
ATOM 795 C C . LEU A 1 95 ? 17.267 0.619 -29.422 1.00 96.38 95 LEU A C 1
ATOM 797 O O . LEU A 1 95 ? 17.791 0.652 -30.538 1.00 96.38 95 LEU A O 1
ATOM 801 N N . LYS A 1 96 ? 17.863 1.136 -28.342 1.00 97.25 96 LYS A N 1
ATOM 802 C CA . LYS A 1 96 ? 19.193 1.753 -28.377 1.00 97.25 96 LYS A CA 1
ATOM 803 C C . LYS A 1 96 ? 20.264 0.743 -28.784 1.00 97.25 96 LYS A C 1
ATOM 805 O O . LYS A 1 96 ? 21.092 1.057 -29.637 1.00 97.25 96 LYS A O 1
ATOM 810 N N . GLU A 1 97 ? 20.241 -0.463 -28.219 1.00 97.19 97 GLU A N 1
ATOM 811 C CA . GLU A 1 97 ? 21.163 -1.535 -28.607 1.00 97.19 97 GLU A CA 1
ATOM 812 C C . GLU A 1 97 ? 21.001 -1.934 -30.072 1.00 97.19 97 GLU A C 1
ATOM 814 O O . GLU A 1 97 ? 21.998 -2.105 -30.777 1.00 97.19 97 GLU A O 1
ATOM 819 N N . GLN A 1 98 ? 19.762 -2.063 -30.551 1.00 97.12 98 GLN A N 1
ATOM 820 C CA . GLN A 1 98 ? 19.504 -2.380 -31.950 1.00 97.12 98 GLN A CA 1
ATOM 821 C C . GLN A 1 98 ? 20.066 -1.292 -32.871 1.00 97.12 98 GLN A C 1
ATOM 823 O O . GLN A 1 98 ? 20.799 -1.606 -33.809 1.00 97.12 98 GLN A O 1
ATOM 828 N N . LYS A 1 99 ? 19.805 -0.015 -32.569 1.00 96.50 99 LYS A N 1
ATOM 829 C CA . LYS A 1 99 ? 20.332 1.113 -33.348 1.00 96.50 99 LYS A CA 1
ATOM 830 C C . LYS A 1 99 ? 21.855 1.176 -33.332 1.00 96.50 99 LYS A C 1
ATOM 832 O O . LYS A 1 99 ? 22.459 1.427 -34.370 1.00 96.50 99 LYS A O 1
ATOM 837 N N . ALA A 1 100 ? 22.484 0.890 -32.194 1.00 97.06 100 ALA A N 1
ATOM 838 C CA . ALA A 1 100 ? 23.939 0.814 -32.101 1.00 97.06 100 ALA A CA 1
ATOM 839 C C . ALA A 1 100 ? 24.512 -0.316 -32.978 1.00 97.06 100 ALA A C 1
ATOM 841 O O . ALA A 1 100 ? 25.506 -0.110 -33.674 1.00 97.06 100 ALA A O 1
ATOM 842 N N . LYS A 1 101 ? 23.863 -1.490 -33.002 1.00 97.44 101 LYS A N 1
ATOM 843 C CA . LYS A 1 101 ? 24.249 -2.616 -33.870 1.00 97.44 101 LYS A CA 1
ATOM 844 C C . LYS A 1 101 ? 24.072 -2.284 -35.354 1.00 97.44 101 LYS A C 1
ATOM 846 O O . LYS A 1 101 ? 24.962 -2.582 -36.145 1.00 97.44 101 LYS A O 1
ATOM 851 N N . GLU A 1 102 ? 22.952 -1.667 -35.730 1.00 96.88 102 GLU A N 1
ATOM 852 C CA . GLU A 1 102 ? 22.688 -1.207 -37.102 1.00 96.88 102 GLU A CA 1
ATOM 853 C C . GLU A 1 102 ? 23.737 -0.188 -37.560 1.00 96.88 102 GLU A C 1
ATOM 855 O O . GLU A 1 102 ? 24.306 -0.329 -38.642 1.00 96.88 102 GLU A O 1
ATOM 860 N N . PHE A 1 103 ? 24.042 0.799 -36.715 1.00 96.88 103 PHE A N 1
ATOM 861 C CA . PHE A 1 103 ? 25.046 1.816 -37.009 1.00 96.88 103 PHE A CA 1
ATOM 862 C C . PHE A 1 103 ? 26.438 1.208 -37.184 1.00 96.88 103 PHE A C 1
ATOM 864 O O . PHE A 1 103 ? 27.113 1.513 -38.164 1.00 96.88 103 PHE A O 1
ATOM 871 N N . LYS A 1 104 ? 26.843 0.298 -36.287 1.00 97.38 104 LYS A N 1
ATOM 872 C CA . LYS A 1 104 ? 28.127 -0.401 -36.397 1.00 97.38 104 LYS A CA 1
ATOM 873 C C . LYS A 1 104 ? 28.242 -1.160 -37.720 1.00 97.38 104 LYS A C 1
ATOM 875 O O . LYS A 1 104 ? 29.191 -0.936 -38.455 1.00 97.38 104 LYS A O 1
ATOM 880 N N . ARG A 1 105 ? 27.232 -1.963 -38.077 1.00 97.12 105 ARG A N 1
ATOM 881 C CA . ARG A 1 105 ? 27.205 -2.694 -39.358 1.00 97.12 105 ARG A CA 1
ATOM 882 C C . ARG A 1 105 ? 27.321 -1.765 -40.565 1.00 97.12 105 ARG A C 1
ATOM 884 O O . ARG A 1 105 ? 28.001 -2.096 -41.528 1.00 97.12 105 ARG A O 1
ATOM 891 N N . MET A 1 106 ? 26.655 -0.610 -40.522 1.00 96.88 106 MET A N 1
ATOM 892 C CA . MET A 1 106 ? 26.749 0.385 -41.589 1.00 96.88 106 MET A CA 1
ATOM 893 C C . MET A 1 106 ? 28.164 0.965 -41.701 1.00 96.88 106 MET A C 1
ATOM 895 O O . MET A 1 106 ? 28.645 1.150 -42.816 1.00 96.88 106 MET A O 1
ATOM 899 N N . MET A 1 107 ? 28.817 1.268 -40.576 1.00 96.94 107 MET A N 1
ATOM 900 C CA . MET A 1 107 ? 30.195 1.768 -40.575 1.00 96.94 107 MET A CA 1
ATOM 901 C C . MET A 1 107 ? 31.170 0.709 -41.092 1.0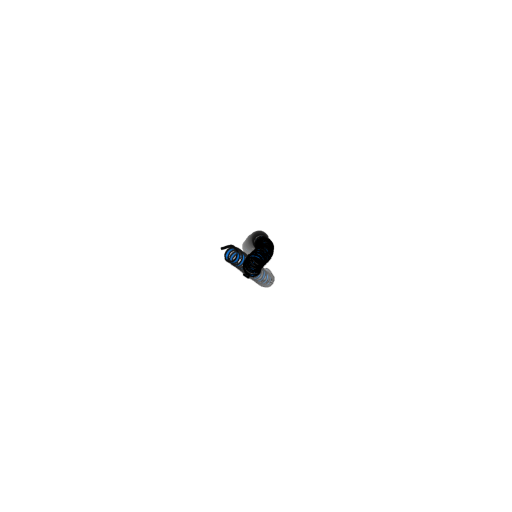0 96.94 107 MET A C 1
ATOM 903 O O . MET A 1 107 ? 31.935 1.016 -41.999 1.00 96.94 107 MET A O 1
ATOM 907 N N . ASP A 1 108 ? 31.060 -0.532 -40.609 1.00 96.06 108 ASP A N 1
ATOM 908 C CA . ASP A 1 108 ? 31.888 -1.658 -41.058 1.00 96.06 108 ASP A CA 1
ATOM 909 C C . ASP A 1 108 ? 31.756 -1.857 -42.584 1.00 96.06 108 ASP A C 1
ATOM 911 O O . ASP A 1 108 ? 32.744 -2.030 -43.295 1.00 96.06 108 ASP A O 1
ATOM 915 N N . HIS A 1 109 ? 30.532 -1.756 -43.121 1.00 96.00 109 HIS A N 1
ATOM 916 C CA . HIS A 1 109 ? 30.293 -1.867 -44.561 1.00 96.00 109 HIS A CA 1
ATOM 917 C C . HIS A 1 109 ? 30.888 -0.698 -45.361 1.00 96.00 109 HIS A C 1
ATOM 919 O O . HIS A 1 109 ? 31.454 -0.911 -46.432 1.00 96.00 109 HIS A O 1
ATOM 925 N N . LYS A 1 110 ? 30.789 0.537 -44.848 1.00 95.25 110 LYS A N 1
ATOM 926 C CA . LYS A 1 110 ? 31.406 1.715 -45.479 1.00 95.25 110 LYS A CA 1
ATOM 927 C C . LYS A 1 110 ? 32.929 1.619 -45.494 1.00 95.25 110 LYS A C 1
ATOM 929 O O . LYS A 1 110 ? 33.540 1.956 -46.503 1.00 95.25 110 LYS A O 1
ATOM 934 N N . GLU A 1 111 ? 33.528 1.161 -44.399 1.00 94.31 111 GLU A N 1
ATOM 935 C CA . GLU A 1 111 ? 34.973 0.954 -44.301 1.00 94.31 111 GLU A CA 1
ATOM 936 C C . GLU A 1 111 ? 35.442 -0.107 -45.299 1.00 94.31 111 GLU A C 1
ATOM 938 O O . GLU A 1 111 ? 36.391 0.131 -46.045 1.00 94.31 111 GLU A O 1
ATOM 943 N N . GLN A 1 112 ? 34.731 -1.234 -45.391 1.00 94.12 112 GLN A N 1
ATOM 944 C CA . GLN A 1 112 ? 35.041 -2.275 -46.367 1.00 94.12 112 GLN A CA 1
ATOM 945 C C . GLN A 1 112 ? 34.959 -1.754 -47.809 1.00 94.12 112 GLN A C 1
ATOM 947 O O . GLN A 1 112 ? 35.906 -1.932 -48.571 1.00 94.12 112 GLN A O 1
ATOM 952 N N . ALA A 1 113 ? 33.873 -1.060 -48.168 1.00 93.56 113 ALA A N 1
ATOM 953 C CA . ALA A 1 113 ? 33.708 -0.497 -49.508 1.00 93.56 113 ALA A CA 1
ATOM 954 C C . ALA A 1 113 ? 34.837 0.487 -49.868 1.00 93.56 113 ALA A C 1
ATOM 956 O O . ALA A 1 113 ? 35.344 0.476 -50.988 1.00 93.56 113 ALA A O 1
ATOM 957 N N . PHE A 1 114 ? 35.272 1.300 -48.903 1.00 93.25 114 PHE A N 1
ATOM 958 C CA . PHE A 1 114 ? 36.388 2.226 -49.077 1.00 93.25 114 PHE A CA 1
ATOM 959 C C . PHE A 1 114 ? 37.733 1.503 -49.277 1.00 93.25 114 PHE A C 1
ATOM 961 O O . PHE A 1 114 ? 38.520 1.872 -50.151 1.00 93.25 114 PHE A O 1
ATOM 968 N N . LEU A 1 115 ? 38.006 0.446 -48.504 1.00 92.25 115 LEU A N 1
ATOM 969 C CA . LEU A 1 115 ? 39.218 -0.371 -48.661 1.00 92.25 115 LEU A CA 1
ATOM 970 C C . LEU A 1 115 ? 39.253 -1.108 -50.007 1.00 92.25 115 LEU A C 1
ATOM 972 O O . LEU A 1 115 ? 40.321 -1.217 -50.625 1.00 92.25 115 LEU A O 1
ATOM 976 N N . ASP A 1 116 ? 38.100 -1.583 -50.474 1.00 90.12 116 ASP A N 1
ATOM 977 C CA . ASP A 1 116 ? 37.956 -2.206 -51.788 1.00 90.12 116 ASP A CA 1
ATOM 978 C C . ASP A 1 116 ? 38.249 -1.193 -52.905 1.00 90.12 116 ASP A C 1
ATOM 980 O O . ASP A 1 116 ? 39.022 -1.490 -53.821 1.00 90.12 116 ASP A O 1
ATOM 984 N N . GLU A 1 117 ? 37.729 0.035 -52.796 1.00 88.19 117 GLU A N 1
ATOM 985 C CA . GLU A 1 117 ? 38.002 1.118 -53.746 1.00 88.19 117 GLU A CA 1
ATOM 986 C C . GLU A 1 117 ? 39.503 1.456 -53.819 1.00 88.19 117 GLU A C 1
ATOM 988 O O . GLU A 1 117 ? 40.084 1.483 -54.909 1.00 88.19 117 GLU A O 1
ATOM 993 N N . ILE A 1 118 ? 40.173 1.614 -52.669 1.00 88.19 118 ILE A N 1
ATOM 994 C CA . ILE A 1 118 ? 41.632 1.824 -52.610 1.00 88.19 118 ILE A CA 1
ATOM 995 C C . ILE A 1 118 ? 42.381 0.665 -53.280 1.00 88.19 118 ILE A C 1
ATOM 997 O O . ILE A 1 118 ? 43.371 0.873 -53.990 1.00 88.19 118 ILE A O 1
ATOM 1001 N N . SER A 1 119 ? 41.938 -0.570 -53.047 1.00 85.38 119 SER A N 1
ATOM 1002 C CA . SER A 1 119 ? 42.582 -1.770 -53.585 1.00 85.38 119 SER A CA 1
ATOM 1003 C C . SER A 1 119 ? 42.469 -1.856 -55.107 1.00 85.38 119 SER A C 1
ATOM 1005 O O . SER A 1 119 ? 43.429 -2.258 -55.771 1.00 85.38 119 SER A O 1
ATOM 1007 N N . ILE A 1 120 ? 41.331 -1.443 -55.673 1.00 84.69 120 ILE A N 1
ATOM 1008 C CA . ILE A 1 120 ? 41.125 -1.348 -57.124 1.00 84.69 120 ILE A CA 1
ATOM 1009 C C . ILE A 1 120 ? 42.029 -0.265 -57.720 1.00 84.69 120 ILE A C 1
ATOM 1011 O O . ILE A 1 120 ? 42.752 -0.545 -58.678 1.00 84.69 120 ILE A O 1
ATOM 1015 N N . GLN A 1 121 ? 42.071 0.932 -57.122 1.00 77.12 121 GLN A N 1
ATOM 1016 C CA . GLN A 1 121 ? 42.938 2.022 -57.590 1.00 77.12 121 GLN A CA 1
ATOM 1017 C C . GLN A 1 121 ? 44.423 1.623 -57.578 1.00 77.12 121 GLN A C 1
ATOM 1019 O O . GLN A 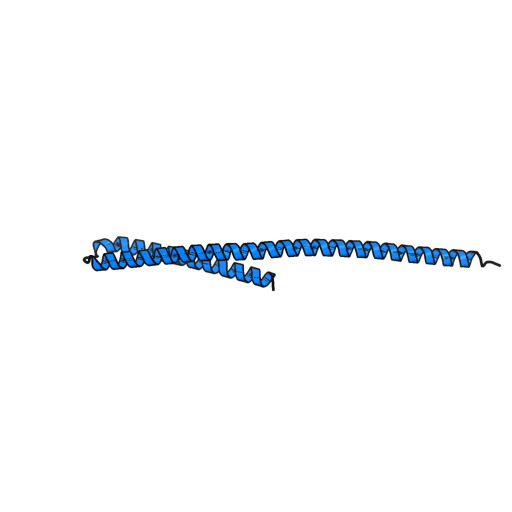1 121 ? 45.145 1.876 -58.541 1.00 77.12 121 GLN A O 1
ATOM 1024 N N . LYS A 1 122 ? 44.885 0.917 -56.537 1.00 70.94 122 LYS A N 1
ATOM 1025 C CA . LYS A 1 122 ? 46.267 0.409 -56.465 1.00 70.94 122 LYS A CA 1
ATOM 1026 C C . LYS A 1 122 ? 46.573 -0.690 -57.488 1.00 70.94 122 LYS A C 1
ATOM 1028 O O . LYS A 1 122 ? 47.712 -0.786 -57.933 1.00 70.94 122 LYS A O 1
ATOM 1033 N N . LYS A 1 123 ? 45.595 -1.521 -57.870 1.00 64.81 123 LYS A N 1
ATOM 1034 C CA . LYS A 1 123 ? 45.772 -2.562 -58.902 1.00 64.81 123 LYS A CA 1
ATOM 1035 C C . LYS A 1 123 ? 45.737 -2.008 -60.329 1.00 64.81 123 LYS A C 1
ATOM 1037 O O . LYS A 1 123 ? 46.408 -2.576 -61.185 1.00 64.81 123 LYS A O 1
ATOM 1042 N N . GLY A 1 124 ? 44.997 -0.924 -60.572 1.00 59.25 124 GLY A N 1
ATOM 1043 C CA . GLY A 1 124 ? 44.978 -0.210 -61.855 1.00 59.25 124 GLY A CA 1
ATOM 1044 C C . GLY A 1 124 ? 46.233 0.629 -62.118 1.00 59.25 124 GLY A C 1
ATOM 1045 O O . GLY A 1 124 ? 46.498 0.979 -63.260 1.00 59.25 124 GLY A O 1
ATOM 1046 N N . ASN A 1 125 ? 47.028 0.902 -61.080 1.00 53.75 125 ASN A N 1
ATOM 1047 C CA . ASN A 1 125 ? 48.269 1.673 -61.153 1.00 53.75 125 ASN A CA 1
ATOM 1048 C C . ASN A 1 125 ? 49.514 0.762 -61.180 1.00 53.75 125 ASN A C 1
ATOM 1050 O O . ASN A 1 125 ? 50.476 0.973 -60.440 1.00 53.75 125 ASN A O 1
ATOM 1054 N N . LYS A 1 126 ? 49.471 -0.300 -61.994 1.00 47.81 126 LYS A N 1
ATOM 1055 C CA . LYS A 1 126 ? 50.672 -1.044 -62.395 1.00 47.81 126 LYS A CA 1
ATOM 1056 C C . LYS A 1 126 ? 51.164 -0.478 -63.737 1.00 47.81 126 LYS A C 1
ATOM 1058 O O . LYS A 1 126 ? 50.333 -0.399 -64.640 1.00 47.81 126 LYS A O 1
ATOM 1063 N N . PRO A 1 127 ? 52.445 -0.077 -63.867 1.00 53.53 127 PRO A N 1
ATOM 1064 C CA . PRO A 1 127 ? 53.045 0.198 -65.172 1.00 53.53 127 PRO A CA 1
ATOM 1065 C C . PRO A 1 127 ? 53.087 -1.060 -66.048 1.00 53.53 127 PRO A C 1
ATOM 1067 O O . PRO A 1 127 ? 53.093 -2.182 -65.480 1.00 53.53 127 PRO A O 1
#

Foldseek 3Di:
DLVVQLVVLVVVLVVLVVVLVVLVVVLVVVVVVCVVCVVVDPDPVVVVVVVVVSVVSVVVSVVSVVVSVVSVVSSVVSVVVVVVVVVVVVVVVVVVVVVVVVVVVVVVVVVVVVVVVVVVVVVVPDD

Organism: NCBI:txid2603858